Protein AF-A0A528B0J5-F1 (afdb_monomer)

Foldseek 3Di:
DDDPPPVVVVPVVVVVPPPPDPPPVPPPPPVQDWDWDADPVGDIDIDGDDPPDPDDDDDDKDQAFQLNADPPRGPPRVVVQVVVQQADPVGHGCRVVCVQVVVPHDDDDDGDNGMD

Nearest PDB structures (foldseek):
  8ab7-assembly1_A  TM=7.917E-01  e=1.579E-03  Yarrowia lipolytica
  1hr6-assembly4_H  TM=8.157E-01  e=8.982E-03  Saccharomyces cerevisiae
  1hr8-assembly2_D  TM=8.191E-01  e=8.982E-03  Saccharomyces cerevisiae
  8bq5-assembly1_AB  TM=6.334E-01  e=1.688E-03  Arabidopsis thaliana
  8e73-assembly1_A  TM=6.457E-01  e=1.255E-02  Vigna radiata

Structure (mmCIF, N/CA/C/O backbone):
data_AF-A0A528B0J5-F1
#
_entry.id   AF-A0A528B0J5-F1
#
loop_
_atom_site.group_PDB
_atom_site.id
_atom_site.type_symbol
_atom_site.label_atom_id
_atom_site.label_alt_id
_atom_site.label_comp_id
_atom_site.label_asym_id
_atom_site.label_entity_id
_atom_site.label_seq_id
_atom_site.pdbx_PDB_ins_code
_atom_site.Cartn_x
_atom_site.Cartn_y
_atom_site.Cartn_z
_atom_site.occupancy
_atom_site.B_iso_or_equiv
_atom_site.auth_seq_id
_atom_site.auth_comp_id
_atom_site.auth_asym_id
_atom_site.auth_atom_id
_atom_site.pdbx_PDB_model_num
ATOM 1 N N . MET A 1 1 ? 55.342 -8.872 -63.011 1.00 51.81 1 MET A N 1
ATOM 2 C CA . MET A 1 1 ? 54.715 -9.612 -61.894 1.00 51.81 1 MET A CA 1
ATOM 3 C C . MET A 1 1 ? 54.416 -8.634 -60.762 1.00 51.81 1 MET A C 1
ATOM 5 O O . MET A 1 1 ? 55.229 -8.544 -59.866 1.00 51.81 1 MET A O 1
ATOM 9 N N . THR A 1 2 ? 53.307 -7.885 -60.812 1.00 53.09 2 THR A N 1
ATOM 10 C CA . THR A 1 2 ? 52.774 -7.085 -59.680 1.00 53.09 2 THR A CA 1
ATOM 11 C C . THR A 1 2 ? 51.411 -6.491 -60.078 1.00 53.09 2 THR A C 1
ATOM 13 O O . THR A 1 2 ? 51.323 -5.328 -60.448 1.00 53.09 2 THR A O 1
ATOM 16 N N . SER A 1 3 ? 50.326 -7.276 -60.071 1.00 58.66 3 SER A N 1
ATOM 17 C CA . SER A 1 3 ? 48.971 -6.683 -60.179 1.00 58.66 3 SER A CA 1
ATOM 18 C C . SER A 1 3 ? 47.864 -7.426 -59.419 1.00 58.66 3 SER A C 1
ATOM 20 O O . SER A 1 3 ? 46.697 -7.064 -59.536 1.00 58.66 3 SER A O 1
ATOM 22 N N . GLN A 1 4 ? 48.191 -8.446 -58.618 1.00 56.28 4 GLN A N 1
ATOM 23 C CA . GLN A 1 4 ? 47.181 -9.182 -57.839 1.00 56.28 4 GLN A CA 1
ATOM 24 C C . GLN A 1 4 ? 46.901 -8.589 -56.444 1.00 56.28 4 GLN A C 1
ATOM 26 O O . GLN A 1 4 ? 45.993 -9.050 -55.763 1.00 56.28 4 GLN A O 1
ATOM 31 N N . ALA A 1 5 ? 47.637 -7.562 -56.004 1.00 55.06 5 ALA A N 1
ATOM 32 C CA . ALA A 1 5 ? 47.558 -7.061 -54.626 1.00 55.06 5 ALA A CA 1
ATOM 33 C C . ALA A 1 5 ? 46.565 -5.900 -54.397 1.00 55.06 5 ALA A C 1
ATOM 35 O O . ALA A 1 5 ? 46.320 -5.538 -53.247 1.00 55.06 5 ALA A O 1
ATOM 36 N N . GLU A 1 6 ? 45.976 -5.319 -55.447 1.00 51.50 6 GLU A N 1
ATOM 37 C CA . GLU A 1 6 ? 45.105 -4.137 -55.294 1.00 51.50 6 GLU A CA 1
ATOM 38 C C . GLU A 1 6 ? 43.623 -4.490 -55.095 1.00 51.50 6 GLU A C 1
ATOM 40 O O . GLU A 1 6 ? 42.893 -3.764 -54.423 1.00 51.50 6 GLU A O 1
ATOM 45 N N . TRP A 1 7 ? 43.186 -5.658 -55.572 1.00 50.44 7 TRP A N 1
ATOM 46 C CA . TRP A 1 7 ? 41.780 -6.075 -55.502 1.00 50.44 7 TRP A CA 1
ATOM 47 C C . TRP A 1 7 ? 41.337 -6.520 -54.101 1.00 50.44 7 TRP A C 1
ATOM 49 O O . TRP A 1 7 ? 40.167 -6.374 -53.762 1.00 50.44 7 TRP A O 1
ATOM 59 N N . LEU A 1 8 ? 42.264 -6.991 -53.258 1.00 48.38 8 LEU A N 1
ATOM 60 C CA . LEU A 1 8 ? 41.983 -7.423 -51.878 1.00 48.38 8 LEU A CA 1
ATOM 61 C C . LEU A 1 8 ? 41.872 -6.259 -50.879 1.00 48.38 8 LEU A C 1
ATOM 63 O O . LEU A 1 8 ? 41.302 -6.426 -49.803 1.00 48.38 8 LEU A O 1
ATOM 67 N N . ARG A 1 9 ? 42.387 -5.069 -51.221 1.00 50.72 9 ARG A N 1
ATOM 68 C CA . ARG A 1 9 ? 42.286 -3.874 -50.361 1.00 50.72 9 ARG A CA 1
ATOM 69 C C . ARG A 1 9 ? 40.958 -3.133 -50.534 1.00 50.72 9 ARG A C 1
ATOM 71 O O . ARG A 1 9 ? 40.486 -2.519 -49.583 1.00 50.72 9 ARG A O 1
ATOM 78 N N . GLY A 1 10 ? 40.334 -3.228 -51.711 1.00 47.47 10 GLY A N 1
ATOM 79 C CA . GLY A 1 10 ? 39.051 -2.576 -51.998 1.00 47.47 10 GLY A CA 1
ATOM 80 C C . GLY A 1 10 ? 37.838 -3.266 -51.363 1.00 47.47 10 GLY A C 1
ATOM 81 O O . GLY A 1 10 ? 36.880 -2.599 -50.982 1.00 47.47 10 GLY A O 1
ATOM 82 N N . THR A 1 11 ? 37.874 -4.591 -51.194 1.00 50.72 11 THR A N 1
ATOM 83 C CA . THR A 1 11 ? 36.711 -5.365 -50.716 1.00 50.72 11 THR A CA 1
ATOM 84 C C . THR A 1 11 ? 36.524 -5.308 -49.198 1.00 50.72 11 THR A C 1
ATOM 86 O O . THR A 1 11 ? 35.394 -5.361 -48.721 1.00 50.72 11 THR A O 1
ATOM 89 N N . LEU A 1 12 ? 37.606 -5.143 -48.428 1.00 47.09 12 LEU A N 1
ATOM 90 C CA . LEU A 1 12 ? 37.533 -5.060 -46.962 1.00 47.09 12 LEU A CA 1
ATOM 91 C C . LEU A 1 12 ? 37.011 -3.703 -46.460 1.00 47.09 12 LEU A C 1
ATOM 93 O O . LEU A 1 12 ? 36.394 -3.652 -45.399 1.00 47.09 12 LEU A O 1
ATOM 97 N N . LEU A 1 13 ? 37.185 -2.620 -47.227 1.00 46.53 13 LEU A N 1
ATOM 98 C CA . LEU A 1 13 ? 36.644 -1.304 -46.859 1.00 46.53 13 LEU A CA 1
ATOM 99 C C . LEU A 1 13 ? 35.140 -1.171 -47.150 1.00 46.53 13 LEU A C 1
ATOM 101 O O . LEU A 1 13 ? 34.442 -0.459 -46.434 1.00 46.53 13 LEU A O 1
ATOM 105 N N . ALA A 1 14 ? 34.627 -1.873 -48.165 1.00 47.28 14 ALA A N 1
ATOM 106 C CA . ALA A 1 14 ? 33.209 -1.819 -48.522 1.00 47.28 14 ALA A CA 1
ATOM 107 C C . ALA A 1 14 ? 32.312 -2.580 -47.526 1.00 47.28 14 ALA A C 1
ATOM 109 O O . ALA A 1 14 ? 31.165 -2.194 -47.316 1.00 47.28 14 ALA A O 1
ATOM 110 N N . LEU A 1 15 ? 32.834 -3.623 -46.867 1.00 46.59 15 LEU A N 1
ATOM 111 C CA . LEU A 1 15 ? 32.068 -4.405 -45.889 1.00 46.59 15 LEU A CA 1
ATOM 112 C C . LEU A 1 15 ? 32.012 -3.747 -44.498 1.00 46.59 15 LEU A C 1
ATOM 114 O O . LEU A 1 15 ? 31.082 -3.995 -43.736 1.00 46.59 15 LEU A O 1
ATOM 118 N N . ALA A 1 16 ? 32.967 -2.869 -44.174 1.00 48.84 16 ALA A N 1
ATOM 119 C CA . ALA A 1 16 ? 32.987 -2.143 -42.903 1.00 48.84 16 ALA A CA 1
ATOM 120 C C . ALA A 1 16 ? 31.979 -0.977 -42.847 1.00 48.84 16 ALA A C 1
ATOM 122 O O . ALA A 1 16 ? 31.666 -0.493 -41.762 1.00 48.84 16 ALA A O 1
ATOM 123 N N . LEU A 1 17 ? 31.442 -0.540 -43.993 1.00 47.97 17 LEU A N 1
ATOM 124 C CA . LEU A 1 17 ? 30.571 0.638 -44.072 1.00 47.97 17 LEU A CA 1
ATOM 125 C C . LEU A 1 17 ? 29.068 0.331 -43.931 1.00 47.97 17 LEU A C 1
ATOM 127 O O . LEU A 1 17 ? 28.257 1.250 -43.930 1.00 47.97 17 LEU A O 1
ATOM 131 N N . VAL A 1 18 ? 28.675 -0.942 -43.800 1.00 52.81 18 VAL A N 1
ATOM 132 C CA . VAL A 1 18 ? 27.252 -1.343 -43.754 1.00 52.81 18 VAL A CA 1
ATOM 133 C C . VAL A 1 18 ? 26.721 -1.518 -42.320 1.00 52.81 18 VAL A C 1
ATOM 135 O O . VAL A 1 18 ? 25.514 -1.585 -42.117 1.00 52.81 18 VAL A O 1
ATOM 138 N N . MET A 1 19 ? 27.582 -1.515 -41.296 1.00 54.22 19 MET A N 1
ATOM 139 C CA . MET A 1 19 ? 27.173 -1.806 -39.907 1.00 54.22 19 MET A CA 1
ATOM 140 C C . MET A 1 19 ? 26.993 -0.566 -39.015 1.00 54.22 19 MET A C 1
ATOM 142 O O . MET A 1 19 ? 26.758 -0.702 -37.818 1.00 54.22 19 MET A O 1
ATOM 146 N N . THR A 1 20 ? 27.059 0.645 -39.572 1.00 56.09 20 THR A N 1
ATOM 147 C CA . THR A 1 20 ? 26.808 1.904 -38.845 1.00 56.09 20 THR A CA 1
ATOM 148 C C . THR A 1 20 ? 25.476 2.530 -39.251 1.00 56.09 20 THR A C 1
ATOM 150 O O . THR A 1 20 ? 25.394 3.726 -39.527 1.00 56.09 20 THR A O 1
ATOM 153 N N . GLY A 1 21 ? 24.416 1.725 -39.323 1.00 58.66 21 GLY A N 1
ATOM 154 C CA . GLY A 1 21 ? 23.073 2.286 -39.214 1.00 58.66 21 GLY A CA 1
ATOM 155 C C . GLY A 1 21 ? 22.906 2.834 -37.795 1.00 58.66 21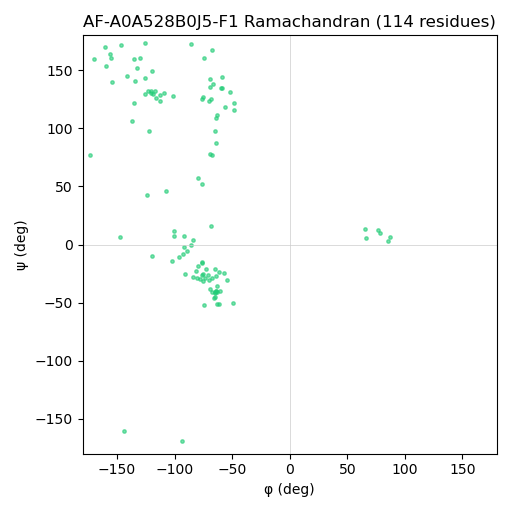 GLY A C 1
ATOM 156 O O . GLY A 1 21 ? 23.364 2.176 -36.855 1.00 58.66 21 GLY A O 1
ATOM 157 N N . PRO A 1 22 ? 22.299 4.016 -37.589 1.00 58.47 22 PRO A N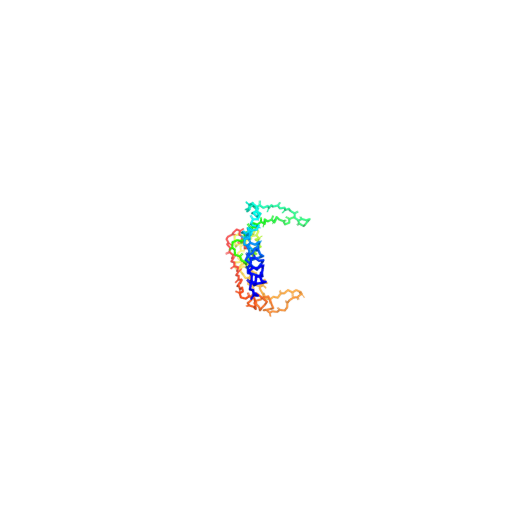 1
ATOM 158 C CA . PRO A 1 22 ? 21.908 4.398 -36.245 1.00 58.47 22 PRO A CA 1
ATOM 159 C C . PRO A 1 22 ? 21.001 3.284 -35.723 1.00 58.47 22 PRO A C 1
ATOM 161 O O . PRO A 1 22 ? 19.949 3.010 -36.302 1.00 58.47 22 PRO A O 1
ATOM 164 N N . VAL A 1 23 ? 21.418 2.619 -34.644 1.00 61.50 23 VAL A N 1
ATOM 165 C CA . VAL A 1 23 ? 20.477 1.905 -33.786 1.00 61.50 23 VAL A CA 1
ATOM 166 C C . VAL A 1 23 ? 19.600 3.003 -33.207 1.00 61.50 23 VAL A C 1
ATOM 168 O O . VAL A 1 23 ? 19.912 3.601 -32.180 1.00 61.50 23 VAL A O 1
ATOM 171 N N . LEU A 1 24 ? 18.542 3.356 -33.933 1.00 55.78 24 LEU A N 1
ATOM 172 C CA . LEU A 1 24 ? 17.424 4.061 -33.349 1.00 55.78 24 LEU A CA 1
ATOM 173 C C . LEU A 1 24 ? 16.857 3.057 -32.358 1.00 55.78 24 LEU A C 1
ATOM 175 O O . LEU A 1 24 ? 16.171 2.115 -32.746 1.00 55.78 24 LEU A O 1
ATOM 179 N N . ALA A 1 25 ? 17.239 3.206 -31.089 1.00 56.78 25 ALA A N 1
ATOM 180 C CA . ALA A 1 25 ? 16.478 2.618 -30.011 1.00 56.78 25 ALA A CA 1
ATOM 181 C C . ALA A 1 25 ? 15.027 3.003 -30.293 1.00 56.78 25 ALA A C 1
ATOM 183 O O . ALA A 1 25 ? 14.704 4.192 -30.368 1.00 56.78 25 ALA A O 1
ATOM 184 N N . GLU A 1 26 ? 14.190 2.007 -30.562 1.00 50.00 26 GLU A N 1
ATOM 185 C CA . GLU A 1 26 ? 12.766 2.209 -30.729 1.00 50.00 26 GLU A CA 1
ATOM 186 C C . GLU A 1 26 ? 12.215 2.561 -29.344 1.00 50.00 26 GLU A C 1
ATOM 188 O O . GLU A 1 26 ? 11.648 1.737 -28.637 1.00 50.00 26 GLU A O 1
ATOM 193 N N . ASN A 1 27 ? 12.430 3.812 -28.930 1.00 56.19 27 ASN A N 1
ATOM 194 C CA . ASN A 1 27 ? 11.632 4.469 -27.916 1.00 56.19 27 ASN A CA 1
ATOM 195 C C . ASN A 1 27 ? 10.257 4.644 -28.546 1.00 56.19 27 ASN A C 1
ATOM 197 O O . ASN A 1 27 ? 9.918 5.726 -29.019 1.00 56.19 27 ASN A O 1
ATOM 201 N N . ARG A 1 28 ? 9.477 3.563 -28.608 1.00 54.38 28 ARG A N 1
ATOM 202 C CA . ARG A 1 28 ? 8.030 3.699 -28.610 1.00 54.38 28 ARG A CA 1
ATOM 203 C C . ARG A 1 28 ? 7.706 4.298 -27.251 1.00 54.38 28 ARG A C 1
ATOM 205 O O . ARG A 1 28 ? 7.878 3.599 -26.252 1.00 54.38 28 ARG A O 1
ATOM 212 N N . PRO A 1 29 ? 7.297 5.573 -27.173 1.00 54.69 29 PRO A N 1
ATOM 213 C CA . PRO A 1 29 ? 6.624 6.002 -25.977 1.00 54.69 29 PRO A CA 1
ATOM 214 C C . PRO A 1 29 ? 5.352 5.154 -25.969 1.00 54.69 29 PRO A C 1
ATOM 216 O O . PRO A 1 29 ? 4.485 5.329 -26.825 1.00 54.69 29 PRO A O 1
ATOM 219 N N . ASP A 1 30 ? 5.239 4.224 -25.023 1.00 59.25 30 ASP A N 1
ATOM 220 C CA . ASP A 1 30 ? 3.956 4.170 -24.337 1.00 59.25 30 ASP A CA 1
ATOM 221 C C . ASP A 1 30 ? 3.692 5.630 -23.956 1.00 59.25 30 ASP A C 1
ATOM 223 O O . ASP A 1 30 ? 4.599 6.288 -23.433 1.00 59.25 30 ASP A O 1
ATOM 227 N N . ASP A 1 31 ? 2.584 6.218 -24.395 1.00 61.84 31 ASP A N 1
ATOM 228 C CA . ASP A 1 31 ? 2.416 7.678 -24.462 1.00 61.84 31 ASP A CA 1
ATOM 229 C C . ASP A 1 31 ? 2.348 8.350 -23.075 1.00 61.84 31 ASP A C 1
ATOM 231 O O . ASP A 1 31 ? 1.957 9.512 -22.949 1.00 61.84 31 ASP A O 1
ATOM 235 N N . GLY A 1 32 ? 2.769 7.623 -22.034 1.00 67.88 32 GLY A N 1
ATOM 236 C CA . GLY A 1 32 ? 2.829 8.021 -20.640 1.00 67.88 32 GLY A CA 1
ATOM 237 C C . GLY A 1 32 ? 1.442 8.269 -20.077 1.00 67.88 32 GLY A C 1
ATOM 238 O O . GLY A 1 32 ? 1.309 8.913 -19.036 1.00 67.88 32 GLY A O 1
ATOM 239 N N . LYS A 1 33 ? 0.392 7.837 -20.785 1.00 84.38 33 LYS A N 1
ATOM 240 C CA . LYS A 1 33 ? -0.974 8.097 -20.371 1.00 84.38 33 LYS A CA 1
ATOM 241 C C . LYS A 1 33 ? -1.324 7.181 -19.218 1.00 84.38 33 LYS A C 1
ATOM 243 O O . LYS A 1 33 ? -1.201 5.962 -19.300 1.00 84.38 33 LYS A O 1
ATOM 248 N N . ALA A 1 34 ? -1.803 7.802 -18.147 1.00 93.81 34 ALA A N 1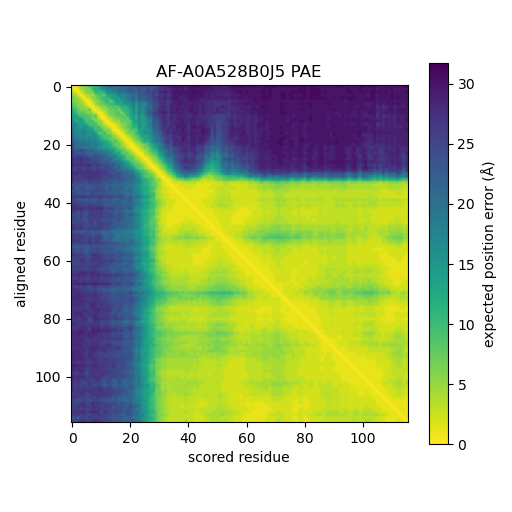
ATOM 249 C CA . ALA A 1 34 ? -2.467 7.078 -17.085 1.00 93.81 34 ALA A CA 1
ATOM 250 C C . ALA A 1 34 ? -3.679 6.338 -17.669 1.00 93.81 34 ALA A C 1
ATOM 252 O O . ALA A 1 34 ? -4.451 6.910 -18.442 1.00 93.81 34 ALA A O 1
ATOM 253 N N . THR A 1 35 ? -3.826 5.076 -17.292 1.00 95.88 35 THR A N 1
ATOM 254 C CA . THR A 1 35 ? -5.007 4.263 -17.582 1.00 95.88 35 THR A CA 1
ATOM 255 C C . THR A 1 35 ? -5.631 3.823 -16.272 1.00 95.88 35 THR A C 1
ATOM 257 O O . THR A 1 35 ? -4.929 3.647 -15.275 1.00 95.88 35 THR A O 1
ATOM 260 N N . ASP A 1 36 ? -6.946 3.656 -16.266 1.00 96.94 36 ASP A N 1
ATOM 261 C CA . ASP A 1 36 ? -7.688 3.194 -15.106 1.00 96.94 36 ASP A CA 1
ATOM 262 C C . ASP A 1 36 ? -8.667 2.080 -15.477 1.00 96.94 36 ASP A C 1
ATOM 264 O O . ASP A 1 36 ? -9.120 1.964 -16.618 1.00 96.94 36 ASP A O 1
ATOM 268 N N . PHE A 1 37 ? -8.941 1.214 -14.507 1.00 98.00 37 PHE A N 1
ATOM 269 C CA . PHE A 1 37 ? -9.948 0.167 -14.608 1.00 98.00 37 PHE A CA 1
ATOM 270 C C . PHE A 1 37 ? -10.428 -0.247 -13.217 1.00 98.00 37 PHE A C 1
ATOM 272 O O . PHE A 1 37 ? -9.792 0.036 -12.201 1.00 98.00 37 PHE A O 1
ATOM 279 N N . VAL A 1 38 ? -11.564 -0.941 -13.176 1.00 98.56 38 VAL A N 1
ATOM 280 C CA . VAL A 1 38 ? -12.146 -1.482 -11.945 1.00 98.56 38 VAL A CA 1
ATOM 281 C C . VAL A 1 38 ? -12.082 -3.003 -12.000 1.00 98.56 38 VAL A C 1
ATOM 283 O O . VAL A 1 38 ? -12.486 -3.609 -12.991 1.00 98.56 38 VAL A O 1
ATOM 286 N N . LEU A 1 39 ? -11.551 -3.615 -10.945 1.00 98.31 39 LEU A N 1
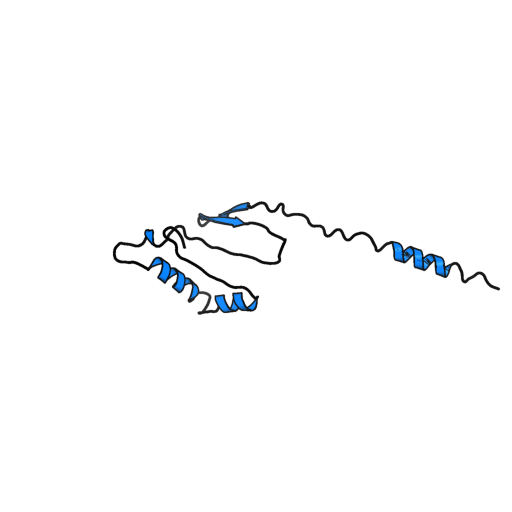ATOM 287 C CA . LEU A 1 39 ? -11.539 -5.067 -10.777 1.00 98.31 39 LEU A CA 1
ATOM 288 C C . LEU A 1 39 ? -12.936 -5.590 -10.408 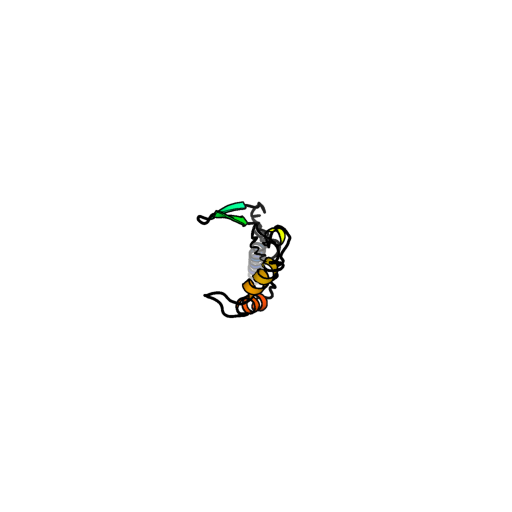1.00 98.31 39 LEU A C 1
ATOM 290 O O . LEU A 1 39 ? -13.751 -4.862 -9.847 1.00 98.31 39 LEU A O 1
ATOM 294 N N . ASP A 1 40 ? -13.186 -6.887 -10.605 1.00 98.50 40 ASP A N 1
ATOM 295 C CA . ASP A 1 40 ? -14.469 -7.526 -10.253 1.00 98.50 40 ASP A CA 1
ATOM 296 C C . ASP A 1 40 ? -14.851 -7.367 -8.767 1.00 98.50 40 ASP A C 1
ATOM 298 O O . ASP A 1 40 ? -16.027 -7.409 -8.410 1.00 98.50 40 ASP A O 1
ATOM 302 N N . ASN A 1 41 ? -13.864 -7.170 -7.885 1.00 97.88 41 ASN A N 1
ATOM 303 C CA . ASN A 1 41 ? -14.070 -6.917 -6.455 1.00 97.88 41 ASN A CA 1
ATOM 304 C C . ASN A 1 41 ? -14.346 -5.436 -6.115 1.00 97.88 41 ASN A C 1
ATOM 306 O O . ASN A 1 41 ? -14.441 -5.097 -4.936 1.00 97.88 41 ASN A O 1
ATOM 310 N N . GLY A 1 42 ? -14.448 -4.562 -7.119 1.00 97.94 42 GLY A N 1
ATOM 311 C CA . GLY A 1 42 ? -14.708 -3.130 -6.971 1.00 97.94 42 GLY A CA 1
ATOM 312 C C . GLY A 1 42 ? -13.472 -2.262 -6.718 1.00 97.94 42 GLY A C 1
ATOM 313 O O . GLY A 1 42 ? -13.623 -1.059 -6.527 1.00 97.94 42 GLY A O 1
ATOM 314 N N . MET A 1 43 ? -12.258 -2.826 -6.707 1.00 98.06 43 MET A N 1
ATOM 315 C CA . MET A 1 43 ? -11.031 -2.039 -6.546 1.00 98.06 43 MET A CA 1
ATOM 316 C C . MET A 1 43 ? -10.759 -1.193 -7.794 1.00 98.06 43 MET A C 1
ATOM 318 O O . MET A 1 43 ? -10.622 -1.726 -8.895 1.00 98.06 43 MET A O 1
ATOM 322 N N . GLU A 1 44 ? -10.646 0.118 -7.595 1.00 98.25 44 GLU A N 1
ATOM 323 C CA . GLU A 1 44 ? -10.185 1.083 -8.596 1.00 98.25 44 GLU A CA 1
ATOM 324 C C . GLU A 1 44 ? -8.659 0.970 -8.738 1.00 98.25 44 GLU A C 1
ATOM 326 O O . GLU A 1 44 ? -7.928 1.078 -7.751 1.00 98.25 44 GLU A O 1
ATOM 331 N N . VAL A 1 45 ? -8.172 0.748 -9.958 1.00 98.12 45 VAL A N 1
ATOM 332 C CA . VAL A 1 45 ? -6.744 0.618 -10.265 1.00 98.12 45 VAL A CA 1
ATOM 333 C C . VAL A 1 45 ? -6.354 1.688 -11.269 1.00 98.12 45 VAL A C 1
ATOM 335 O O . VAL A 1 45 ? -7.017 1.849 -12.288 1.00 98.12 45 VAL A O 1
ATOM 338 N N . VAL A 1 46 ? -5.251 2.384 -10.994 1.00 97.44 46 VAL A N 1
ATOM 339 C CA . VAL A 1 46 ? -4.634 3.349 -11.909 1.00 97.44 46 VAL A CA 1
ATOM 340 C C . VAL A 1 46 ? -3.221 2.878 -12.234 1.00 97.44 46 VAL A C 1
ATOM 342 O O . VAL A 1 46 ? -2.433 2.590 -11.333 1.00 97.44 46 VAL A O 1
ATOM 345 N N . VAL A 1 47 ? -2.892 2.816 -13.521 1.00 96.88 47 VAL A N 1
ATOM 346 C CA . VAL A 1 47 ? -1.569 2.445 -14.031 1.00 96.88 47 VAL A CA 1
ATOM 347 C C . VAL A 1 47 ? -0.974 3.638 -14.761 1.00 96.88 47 VAL A C 1
ATOM 349 O O . VAL A 1 47 ? -1.590 4.187 -15.672 1.00 96.88 47 VAL A O 1
ATOM 352 N N . ILE A 1 48 ? 0.238 4.031 -14.365 1.00 94.81 48 ILE A N 1
ATOM 353 C CA . ILE A 1 48 ? 0.970 5.165 -14.940 1.00 94.81 48 ILE A CA 1
ATOM 354 C C . ILE A 1 48 ? 2.316 4.647 -15.468 1.00 94.81 48 ILE A C 1
ATOM 356 O O . ILE A 1 48 ? 3.244 4.470 -14.675 1.00 94.81 48 ILE A O 1
ATOM 360 N N . PRO A 1 49 ? 2.439 4.366 -16.778 1.00 93.62 49 PRO A N 1
ATOM 361 C CA . PRO A 1 49 ? 3.698 3.926 -17.372 1.00 93.62 49 PRO A CA 1
ATOM 362 C C . PRO A 1 49 ? 4.750 5.046 -17.367 1.00 93.62 49 PRO A C 1
ATOM 364 O O . PRO A 1 49 ? 4.519 6.134 -17.896 1.00 93.62 49 PRO A O 1
ATOM 367 N N . ASP A 1 50 ? 5.928 4.775 -16.801 1.00 91.31 50 ASP A N 1
ATOM 368 C CA . ASP A 1 50 ? 7.100 5.655 -16.874 1.00 91.31 50 ASP A CA 1
ATOM 369 C C . ASP A 1 50 ? 8.364 4.834 -17.154 1.00 91.31 50 ASP A C 1
ATOM 371 O O . ASP A 1 50 ? 8.886 4.135 -16.288 1.00 91.31 50 ASP A O 1
ATOM 375 N N . HIS A 1 51 ? 8.870 4.925 -18.385 1.00 91.25 51 HIS A N 1
ATOM 376 C CA . HIS A 1 51 ? 10.037 4.165 -18.842 1.00 91.25 51 HIS A CA 1
ATOM 377 C C . HIS A 1 51 ? 11.371 4.902 -18.652 1.00 91.25 51 HIS A C 1
ATOM 379 O O . HIS A 1 51 ? 12.404 4.436 -19.135 1.00 91.25 51 HIS A O 1
ATOM 385 N N . ARG A 1 52 ? 11.387 6.057 -17.968 1.00 91.75 52 ARG A N 1
ATOM 386 C CA . ARG A 1 52 ? 12.620 6.839 -17.757 1.00 91.75 52 ARG A CA 1
ATOM 387 C C . ARG A 1 52 ? 13.589 6.175 -16.781 1.00 91.75 52 ARG A C 1
ATOM 389 O O . ARG A 1 52 ? 14.789 6.429 -16.858 1.00 91.75 52 ARG A O 1
ATOM 396 N N . ALA A 1 53 ? 13.083 5.347 -15.869 1.00 91.81 53 ALA A N 1
ATOM 397 C CA . ALA A 1 53 ? 13.882 4.598 -14.909 1.00 91.81 53 ALA A CA 1
ATOM 398 C C . ALA A 1 53 ? 13.303 3.186 -14.711 1.00 91.81 53 ALA A C 1
ATOM 400 O O . ALA A 1 53 ? 12.084 3.030 -14.705 1.00 91.81 53 ALA A O 1
ATOM 401 N N . PRO A 1 54 ? 14.143 2.156 -14.503 1.00 92.81 54 PRO A N 1
ATOM 402 C CA . PRO A 1 54 ? 13.691 0.791 -14.237 1.00 92.81 54 PRO A CA 1
ATOM 403 C C . PRO A 1 54 ? 13.261 0.631 -12.767 1.00 92.81 54 PRO A C 1
ATOM 405 O O . PRO A 1 54 ? 13.828 -0.168 -12.025 1.00 92.81 54 PRO A O 1
ATOM 408 N N . ILE A 1 55 ? 12.302 1.443 -12.323 1.00 94.19 55 ILE A N 1
ATOM 409 C CA . ILE A 1 55 ? 11.792 1.481 -10.947 1.00 94.19 55 ILE A CA 1
ATOM 410 C C . ILE A 1 55 ? 10.277 1.294 -10.996 1.00 94.19 55 ILE A C 1
ATOM 412 O O . ILE A 1 55 ? 9.614 1.807 -11.892 1.00 94.19 55 ILE A O 1
ATOM 416 N N . VAL A 1 56 ? 9.728 0.577 -10.015 1.00 95.75 56 VAL A N 1
ATOM 417 C CA . VAL A 1 56 ? 8.282 0.419 -9.838 1.00 95.75 56 VAL A CA 1
ATOM 418 C C . VAL A 1 56 ? 7.891 0.955 -8.468 1.00 95.75 56 VAL A C 1
ATOM 420 O O . VAL A 1 56 ? 8.477 0.566 -7.460 1.00 95.75 56 VAL A O 1
ATOM 423 N N . THR A 1 57 ? 6.866 1.804 -8.440 1.00 96.31 57 THR A N 1
ATOM 424 C CA . THR A 1 57 ? 6.182 2.220 -7.212 1.00 96.31 57 THR A CA 1
ATOM 425 C C . THR A 1 57 ? 4.800 1.587 -7.195 1.00 96.31 57 THR A C 1
ATOM 427 O O . THR A 1 57 ? 4.063 1.678 -8.173 1.00 96.31 57 THR A O 1
ATOM 430 N N . HIS A 1 58 ? 4.443 0.961 -6.077 1.00 96.38 58 HIS A N 1
ATOM 431 C CA . HIS A 1 58 ? 3.127 0.371 -5.860 1.00 96.38 58 HIS A CA 1
ATOM 432 C C . HIS A 1 58 ? 2.505 0.975 -4.604 1.00 96.38 58 HIS A C 1
ATOM 434 O O . HIS A 1 58 ? 3.162 1.050 -3.565 1.00 96.38 58 HIS A O 1
ATOM 440 N N . MET A 1 59 ? 1.246 1.395 -4.702 1.00 97.31 59 MET A N 1
ATOM 441 C CA . MET A 1 59 ? 0.496 2.005 -3.606 1.00 97.31 59 MET A CA 1
ATOM 442 C C . MET A 1 59 ? -0.892 1.377 -3.540 1.00 97.31 59 MET A C 1
ATOM 444 O O . MET A 1 59 ? -1.509 1.125 -4.572 1.00 97.31 59 MET A O 1
ATOM 448 N N . VAL A 1 60 ? -1.377 1.147 -2.324 1.00 97.19 60 VAL A N 1
ATOM 449 C CA . VAL A 1 60 ? -2.756 0.739 -2.044 1.00 97.19 60 VAL A CA 1
ATOM 450 C C . VAL A 1 60 ? -3.301 1.745 -1.052 1.00 97.19 60 VAL A C 1
ATOM 452 O O . VAL A 1 60 ? -2.648 1.998 -0.047 1.00 97.19 60 VAL A O 1
ATOM 455 N N . TRP A 1 61 ? -4.473 2.294 -1.351 1.00 97.50 61 TRP A N 1
ATOM 456 C CA . TRP A 1 61 ? -5.131 3.293 -0.522 1.00 97.50 61 TRP A CA 1
ATOM 457 C C . TRP A 1 61 ? -6.451 2.751 -0.007 1.00 97.50 61 TRP A C 1
ATOM 459 O O . TRP A 1 61 ? -7.271 2.249 -0.782 1.00 97.50 61 TRP A O 1
ATOM 469 N N . TYR A 1 62 ? -6.682 2.910 1.287 1.00 97.06 62 TYR A N 1
ATOM 470 C CA . TYR A 1 62 ? -7.973 2.657 1.900 1.00 97.06 62 TYR A CA 1
ATOM 471 C C . TYR A 1 62 ? -8.675 3.993 2.124 1.00 97.06 62 TYR A C 1
ATOM 473 O O . TYR A 1 62 ? -8.111 4.904 2.720 1.00 97.06 62 TYR A O 1
ATOM 481 N N . LYS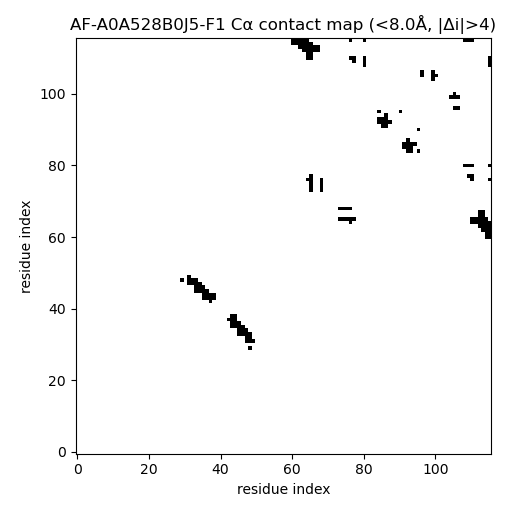 A 1 63 ? -9.923 4.115 1.653 1.00 96.75 63 LYS A N 1
ATOM 482 C CA . LYS A 1 63 ? -10.782 5.300 1.854 1.00 96.75 63 LYS A CA 1
ATOM 483 C C . LYS A 1 63 ? -11.355 5.316 3.288 1.00 96.75 63 LYS A C 1
ATOM 485 O O . LYS A 1 63 ? -12.570 5.316 3.464 1.00 96.75 63 LYS A O 1
ATOM 490 N N . ILE A 1 64 ? -10.478 5.193 4.283 1.00 96.31 64 ILE A N 1
ATOM 491 C CA . ILE A 1 64 ? -10.766 5.220 5.721 1.00 96.31 64 ILE A CA 1
ATOM 492 C C . ILE A 1 64 ? -9.508 5.677 6.464 1.00 96.31 64 ILE A C 1
ATOM 494 O O . ILE A 1 64 ? -8.409 5.247 6.118 1.00 96.31 64 ILE A O 1
ATOM 498 N N . GLY A 1 65 ? -9.654 6.513 7.486 1.00 96.88 65 GLY A N 1
ATOM 499 C CA . GLY A 1 65 ? -8.529 6.983 8.292 1.00 96.88 65 GLY A CA 1
ATOM 500 C C . GLY A 1 65 ? -8.880 7.159 9.766 1.00 96.88 65 GLY A C 1
ATOM 501 O O . GLY A 1 65 ? -9.850 6.605 10.283 1.00 96.88 65 GLY A O 1
ATOM 502 N N . SER A 1 66 ? -8.066 7.940 10.474 1.00 97.12 66 SER A N 1
ATOM 503 C CA . SER A 1 66 ? -8.253 8.185 11.912 1.00 97.12 66 SER A CA 1
ATOM 504 C C . SER A 1 66 ? -9.541 8.947 12.262 1.00 97.12 66 SER A C 1
ATOM 506 O O . SER A 1 66 ? -10.010 8.848 13.394 1.00 97.12 66 SER A O 1
ATOM 508 N N . ALA A 1 67 ? -10.150 9.681 11.323 1.00 96.25 67 ALA A N 1
ATOM 509 C CA . ALA A 1 67 ? -11.418 10.378 11.558 1.00 96.25 67 ALA A CA 1
ATOM 510 C C . ALA A 1 67 ? -12.620 9.422 11.636 1.00 96.25 67 ALA A C 1
ATOM 512 O O . ALA A 1 67 ? -13.640 9.777 12.226 1.00 96.25 67 ALA A O 1
ATOM 513 N N . ASP A 1 68 ? -12.491 8.213 11.086 1.00 96.38 68 ASP A N 1
ATOM 514 C CA . ASP A 1 68 ? -13.531 7.182 11.099 1.00 96.38 68 ASP A CA 1
ATOM 515 C C . ASP A 1 68 ? -13.510 6.332 12.384 1.00 96.38 68 ASP A C 1
ATOM 517 O O . ASP A 1 68 ? -14.321 5.418 12.563 1.00 96.38 68 ASP A O 1
ATOM 521 N N . GLU A 1 69 ? -12.582 6.609 13.303 1.00 96.12 69 GLU A N 1
ATOM 522 C CA . GLU A 1 69 ? -12.456 5.870 14.554 1.00 96.12 69 GLU A CA 1
ATOM 523 C C . GLU A 1 69 ? -13.641 6.144 15.499 1.00 96.12 69 GLU A C 1
ATOM 525 O O . GLU A 1 69 ? -14.018 7.299 15.729 1.00 96.12 69 GLU A O 1
ATOM 530 N N . PRO A 1 70 ? -14.220 5.103 16.134 1.00 94.94 70 PRO A N 1
ATOM 531 C CA . PRO A 1 70 ? -15.269 5.304 17.122 1.00 94.94 70 PRO A CA 1
ATOM 532 C C . PRO A 1 70 ? -14.790 6.181 18.293 1.00 94.94 70 PRO A C 1
ATOM 534 O O . PRO A 1 70 ? -13.654 6.027 18.761 1.00 94.94 70 PRO A O 1
ATOM 537 N N . PRO A 1 71 ? -15.656 7.040 18.860 1.00 94.56 71 PRO A N 1
ATOM 538 C CA . PRO A 1 71 ? -15.312 7.823 20.039 1.00 94.56 71 PRO A CA 1
ATOM 539 C C . PRO A 1 71 ? -14.764 6.952 21.180 1.00 94.56 71 PRO A C 1
ATOM 541 O O . PRO A 1 71 ? -15.344 5.926 21.542 1.00 94.56 71 PRO A O 1
ATOM 544 N N . GLY A 1 72 ? -13.631 7.363 21.753 1.00 94.81 72 GLY A N 1
ATOM 545 C CA . GLY A 1 72 ? -12.952 6.620 22.822 1.00 94.81 72 GLY A CA 1
ATOM 546 C C . GLY A 1 72 ? -12.134 5.408 22.352 1.00 94.81 72 GLY A C 1
ATOM 547 O O . GLY A 1 72 ? -11.688 4.622 23.189 1.00 94.81 72 GLY A O 1
ATOM 548 N N . LYS A 1 73 ? -11.928 5.241 21.039 1.00 94.06 73 LYS A N 1
ATOM 549 C CA . LYS A 1 73 ? -11.131 4.166 20.426 1.00 94.06 73 LYS A CA 1
ATOM 550 C C . LYS A 1 73 ? -10.017 4.710 19.523 1.00 94.06 73 LYS A C 1
ATOM 552 O O . LYS A 1 73 ? -9.789 4.192 18.436 1.00 94.06 73 LYS A O 1
ATOM 557 N N . SER A 1 74 ? -9.333 5.751 19.991 1.00 93.94 74 SER A N 1
ATOM 558 C CA . SER A 1 74 ? -8.331 6.462 19.197 1.00 93.94 74 SER A CA 1
ATOM 559 C C . SER A 1 74 ? -7.066 5.643 18.920 1.00 93.94 74 SER A C 1
ATOM 561 O O . SER A 1 74 ? -6.572 4.938 19.804 1.00 93.94 74 SER A O 1
ATOM 563 N N . GLY A 1 75 ? -6.510 5.799 17.720 1.00 95.25 75 GLY A N 1
ATOM 564 C CA . GLY A 1 75 ? -5.245 5.207 17.283 1.00 95.25 75 GLY A CA 1
ATOM 565 C C . GLY A 1 75 ? -5.361 3.800 16.697 1.00 95.25 75 GLY A C 1
ATOM 566 O O . GLY A 1 75 ? -4.333 3.184 16.419 1.00 95.25 75 GLY A O 1
ATOM 567 N N . ILE A 1 76 ? -6.574 3.276 16.507 1.00 95.94 76 ILE A N 1
ATOM 568 C CA . ILE A 1 76 ? -6.797 1.950 15.919 1.00 95.94 76 ILE A CA 1
ATOM 569 C C . ILE A 1 76 ? -6.393 1.914 14.447 1.00 95.94 76 ILE A C 1
ATOM 571 O O . ILE A 1 76 ? -5.783 0.931 14.043 1.00 95.94 76 ILE A O 1
ATOM 575 N N . ALA A 1 77 ? -6.693 2.948 13.659 1.00 96.56 77 ALA A N 1
ATOM 576 C CA . ALA A 1 77 ? -6.347 3.000 12.241 1.00 96.56 77 ALA A CA 1
ATOM 577 C C . ALA A 1 77 ? -4.823 2.936 12.058 1.00 96.56 77 ALA A C 1
ATOM 579 O O . ALA A 1 77 ? -4.309 2.033 11.400 1.00 96.56 77 ALA A O 1
ATOM 580 N N . HIS A 1 78 ? -4.091 3.800 12.767 1.00 97.56 78 HIS A N 1
ATOM 581 C CA . HIS A 1 78 ? -2.628 3.789 12.753 1.00 97.56 78 HIS A CA 1
ATOM 582 C C . HIS A 1 78 ? -2.062 2.491 13.349 1.00 97.56 78 HIS A C 1
ATOM 584 O O . HIS A 1 78 ? -1.121 1.918 12.816 1.00 97.56 78 HIS A O 1
ATOM 590 N N . PHE A 1 79 ? -2.639 1.955 14.426 1.00 96.06 79 PHE A N 1
ATOM 591 C CA . PHE A 1 79 ? -2.182 0.669 14.958 1.00 96.06 79 PHE A CA 1
ATOM 592 C C . PHE A 1 79 ? -2.385 -0.476 13.954 1.00 96.06 79 PHE A C 1
ATOM 594 O O . PHE A 1 79 ? -1.507 -1.326 13.803 1.00 96.06 79 PHE A O 1
ATOM 601 N N . PHE A 1 80 ? -3.515 -0.488 13.247 1.00 95.00 80 PHE A N 1
ATOM 602 C CA . PHE A 1 80 ? -3.815 -1.478 12.221 1.00 95.00 80 PHE A CA 1
ATOM 603 C C . PHE A 1 80 ? -2.850 -1.378 11.034 1.00 95.00 80 PHE A C 1
ATOM 605 O O . PHE A 1 80 ? -2.346 -2.412 10.603 1.00 95.00 80 PHE A O 1
ATOM 612 N N . GLU A 1 81 ? -2.506 -0.166 10.585 1.00 96.62 81 GLU A N 1
ATOM 613 C CA . GLU A 1 81 ? -1.458 0.081 9.581 1.00 96.62 81 GLU A CA 1
ATOM 614 C C . GLU A 1 81 ? -0.151 -0.653 9.939 1.00 96.62 81 GLU A C 1
ATOM 616 O O . GLU A 1 81 ? 0.359 -1.435 9.137 1.00 96.62 81 GLU A O 1
ATOM 621 N N . HIS A 1 82 ? 0.347 -0.511 11.176 1.00 95.38 82 HIS A N 1
ATOM 622 C CA . HIS A 1 82 ? 1.556 -1.225 11.628 1.00 95.38 82 HIS A CA 1
ATOM 623 C C . HIS A 1 82 ? 1.379 -2.748 11.644 1.00 95.38 82 HIS A C 1
ATOM 625 O O . HIS A 1 82 ? 2.317 -3.492 11.341 1.00 95.38 82 HIS A O 1
ATOM 631 N N . LEU A 1 83 ? 0.187 -3.245 11.989 1.00 94.25 83 LEU A N 1
ATOM 632 C CA . LEU A 1 83 ? -0.091 -4.683 11.988 1.00 94.25 83 LEU A CA 1
ATOM 633 C C . LEU A 1 83 ? -0.084 -5.283 10.579 1.00 94.25 83 LEU A C 1
ATOM 635 O O . LEU A 1 83 ? 0.286 -6.451 10.435 1.00 94.25 83 LEU A O 1
ATOM 639 N N . MET A 1 84 ? -0.421 -4.507 9.547 1.00 92.25 84 MET A N 1
ATOM 640 C CA . MET A 1 84 ? -0.414 -4.981 8.159 1.00 92.25 84 MET A CA 1
ATOM 641 C C . MET A 1 84 ? 0.987 -5.371 7.665 1.00 92.25 84 MET A C 1
ATOM 643 O O . MET A 1 84 ? 1.110 -6.278 6.843 1.00 92.25 84 MET A O 1
ATOM 647 N N . PHE A 1 85 ? 2.052 -4.781 8.218 1.00 90.81 85 PHE A N 1
ATOM 648 C CA . PHE A 1 85 ? 3.435 -5.184 7.926 1.00 90.81 85 PHE A CA 1
ATOM 649 C C . PHE A 1 85 ? 3.846 -6.478 8.636 1.00 90.81 85 PHE A C 1
ATOM 651 O O . PHE A 1 85 ? 4.871 -7.081 8.304 1.00 90.81 85 PHE A O 1
ATOM 658 N N . LYS A 1 86 ? 3.085 -6.922 9.646 1.00 91.38 86 LYS A N 1
ATOM 659 C CA . LYS A 1 86 ? 3.570 -7.957 10.553 1.00 91.38 86 LYS A CA 1
ATOM 660 C C . LYS A 1 86 ? 3.575 -9.337 9.927 1.00 91.38 86 LYS A C 1
ATOM 662 O O . LYS A 1 86 ? 4.592 -9.995 10.056 1.00 91.38 86 LYS A O 1
ATOM 667 N N . ALA A 1 87 ? 2.476 -9.808 9.345 1.00 94.62 87 ALA A N 1
ATOM 668 C CA . ALA A 1 87 ? 2.378 -11.112 8.686 1.00 94.62 87 ALA A CA 1
ATOM 669 C C . ALA A 1 87 ? 1.054 -11.227 7.922 1.00 94.62 87 ALA A C 1
ATOM 671 O O . ALA A 1 87 ? 0.076 -10.559 8.250 1.00 94.62 87 ALA A O 1
ATOM 672 N N . THR A 1 88 ? 1.000 -12.144 6.962 1.00 94.38 88 THR A N 1
ATOM 673 C CA . THR A 1 88 ? -0.242 -12.577 6.313 1.00 94.38 88 THR A CA 1
ATOM 674 C C . THR A 1 88 ? -0.362 -14.095 6.401 1.00 94.38 88 THR A C 1
ATOM 676 O O . THR A 1 88 ? 0.580 -14.780 6.798 1.00 94.38 88 THR A O 1
ATOM 679 N N . THR A 1 89 ? -1.498 -14.651 5.981 1.00 95.56 89 THR A N 1
ATOM 680 C CA . THR A 1 89 ? -1.678 -16.109 5.876 1.00 95.56 89 THR A CA 1
ATOM 681 C C . THR A 1 89 ? -0.591 -16.778 5.027 1.00 95.56 89 THR A C 1
ATOM 683 O O . THR A 1 89 ? -0.220 -17.916 5.300 1.00 95.56 89 THR A O 1
ATOM 686 N N . ASN A 1 90 ? -0.048 -16.064 4.034 1.00 95.81 90 ASN A N 1
ATOM 687 C CA . ASN A 1 90 ? 0.920 -16.602 3.075 1.00 95.81 90 ASN A CA 1
ATOM 688 C C . ASN A 1 90 ? 2.371 -16.186 3.368 1.00 95.81 90 ASN A C 1
ATOM 690 O O . ASN A 1 90 ? 3.298 -16.769 2.806 1.00 95.81 90 ASN A O 1
ATOM 694 N N . HIS A 1 91 ? 2.593 -15.189 4.230 1.00 95.19 91 HIS A N 1
ATOM 695 C CA . HIS A 1 91 ? 3.920 -14.636 4.495 1.00 95.19 91 HIS A CA 1
ATOM 696 C C . HIS A 1 91 ? 4.163 -14.426 5.989 1.00 95.19 91 HIS A C 1
ATOM 698 O O . HIS A 1 91 ? 3.467 -13.663 6.657 1.00 95.19 91 HIS A O 1
ATOM 704 N N . ALA A 1 92 ? 5.212 -15.076 6.496 1.00 96.50 92 ALA A N 1
ATOM 705 C CA . ALA A 1 92 ? 5.676 -14.903 7.865 1.00 96.50 92 ALA A CA 1
ATOM 706 C C . ALA A 1 92 ? 6.258 -13.501 8.105 1.00 96.50 92 ALA A C 1
ATOM 708 O O . ALA A 1 92 ? 6.584 -12.760 7.173 1.00 96.50 92 ALA A O 1
ATOM 709 N N . ALA A 1 93 ? 6.464 -13.166 9.377 1.00 95.75 93 ALA A N 1
ATOM 710 C CA . ALA A 1 93 ? 6.907 -11.835 9.747 1.00 95.75 93 ALA A CA 1
ATOM 711 C C . ALA A 1 93 ? 8.256 -11.411 9.154 1.00 95.75 93 ALA A C 1
ATOM 713 O O . ALA A 1 93 ? 9.235 -12.169 9.118 1.00 95.75 93 ALA A O 1
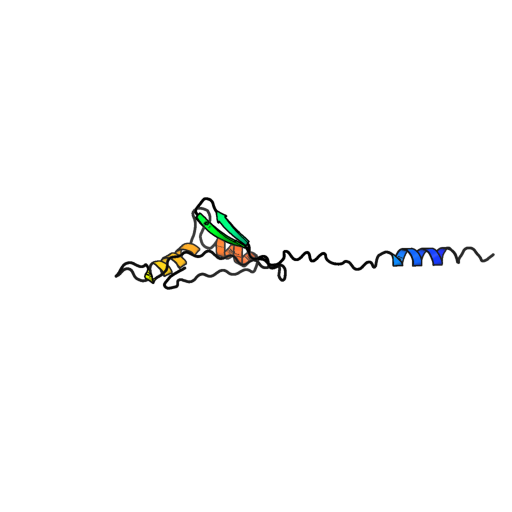ATOM 714 N N . GLY A 1 94 ? 8.277 -10.174 8.649 1.00 95.00 94 GLY A N 1
ATOM 715 C CA . GLY A 1 94 ? 9.411 -9.571 7.950 1.00 95.00 94 GLY A CA 1
ATOM 716 C C . GLY A 1 94 ? 9.754 -10.221 6.606 1.00 95.00 94 GLY A C 1
ATOM 717 O O . GLY A 1 94 ? 10.777 -9.876 6.021 1.00 95.00 94 GLY A O 1
ATOM 718 N N . ALA A 1 95 ? 8.968 -11.187 6.108 1.00 95.25 95 ALA A N 1
ATOM 719 C CA . ALA A 1 95 ? 9.221 -11.783 4.794 1.00 95.25 95 ALA A CA 1
ATOM 720 C C . ALA A 1 95 ? 9.074 -10.746 3.673 1.00 95.25 95 ALA A C 1
ATOM 722 O O . ALA A 1 95 ? 9.901 -10.721 2.765 1.00 95.25 95 ALA A O 1
ATOM 723 N N . PHE A 1 96 ? 8.075 -9.868 3.783 1.00 93.69 96 PHE A N 1
ATOM 724 C CA . PHE A 1 96 ? 7.853 -8.777 2.840 1.00 93.69 96 PHE A CA 1
ATOM 725 C C . PHE A 1 96 ? 9.027 -7.786 2.826 1.00 93.69 96 PHE A C 1
ATOM 727 O O . PHE A 1 96 ? 9.618 -7.559 1.774 1.00 93.69 96 PHE A O 1
ATOM 734 N N . ASP A 1 97 ? 9.453 -7.294 3.993 1.00 94.56 97 ASP A N 1
ATOM 735 C CA . ASP A 1 97 ? 10.570 -6.341 4.102 1.00 94.56 97 ASP A CA 1
ATOM 736 C C . ASP A 1 97 ? 11.883 -6.916 3.563 1.00 94.56 97 ASP A C 1
ATOM 738 O O . ASP A 1 97 ? 12.639 -6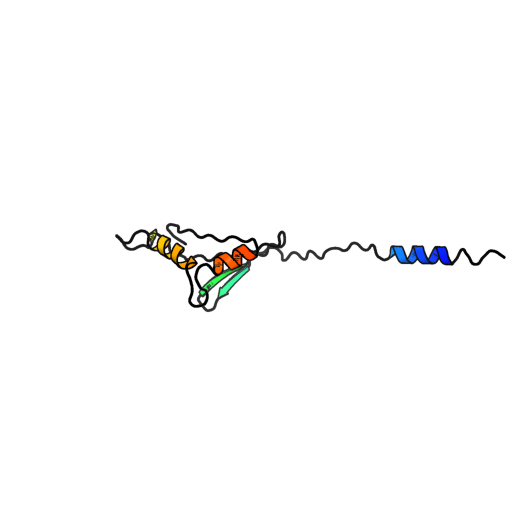.233 2.870 1.00 94.56 97 ASP A O 1
ATOM 742 N N . ARG A 1 98 ? 12.153 -8.201 3.828 1.00 96.31 98 ARG A N 1
ATOM 743 C CA . ARG A 1 98 ? 13.328 -8.887 3.274 1.00 96.31 98 ARG A CA 1
ATOM 744 C C . ARG A 1 98 ? 13.254 -9.006 1.755 1.00 96.31 98 ARG A C 1
ATOM 746 O O . ARG A 1 98 ? 14.268 -8.810 1.099 1.00 96.31 98 ARG A O 1
ATOM 753 N N . ALA A 1 99 ? 12.084 -9.313 1.198 1.00 95.56 99 ALA A N 1
ATOM 754 C CA . ALA A 1 99 ? 11.912 -9.418 -0.248 1.00 95.56 99 ALA A CA 1
ATOM 755 C C . ALA A 1 99 ? 12.133 -8.065 -0.945 1.00 95.56 99 ALA A C 1
ATOM 757 O O . ALA A 1 99 ? 12.863 -8.001 -1.930 1.00 95.56 99 ALA A O 1
ATOM 758 N N . VAL A 1 100 ? 11.563 -6.986 -0.398 1.00 96.12 100 VAL A N 1
ATOM 759 C CA . VAL A 1 100 ? 11.715 -5.622 -0.932 1.00 96.12 100 VAL A CA 1
ATOM 760 C C . VAL A 1 100 ? 13.164 -5.136 -0.815 1.00 96.12 100 VAL A C 1
ATOM 762 O O . VAL A 1 100 ? 13.736 -4.640 -1.783 1.00 96.12 100 VAL A O 1
ATOM 765 N N . SER A 1 101 ? 13.801 -5.325 0.341 1.00 97.00 101 SER A N 1
ATOM 766 C CA . SER A 1 101 ? 15.188 -4.883 0.546 1.00 97.00 101 SER A CA 1
ATOM 767 C C . SER A 1 101 ? 16.213 -5.706 -0.242 1.00 97.00 101 SER A C 1
ATOM 769 O O . SER A 1 101 ? 17.217 -5.151 -0.685 1.00 97.00 101 SER A O 1
ATOM 771 N N . ALA A 1 102 ? 15.960 -6.996 -0.495 1.00 98.00 102 ALA A N 1
ATOM 772 C CA . ALA A 1 102 ? 16.837 -7.843 -1.312 1.00 98.00 102 ALA A CA 1
ATOM 773 C C . ALA A 1 102 ? 16.980 -7.353 -2.765 1.00 98.00 102 ALA A C 1
ATOM 775 O O . ALA A 1 102 ? 17.986 -7.651 -3.407 1.00 98.00 102 ALA A O 1
ATOM 776 N N . ILE A 1 103 ? 16.006 -6.588 -3.270 1.00 96.69 103 ILE A N 1
ATOM 777 C CA . ILE A 1 103 ? 16.053 -5.950 -4.595 1.00 96.69 103 ILE A CA 1
ATOM 778 C C . ILE A 1 103 ? 16.438 -4.461 -4.530 1.00 96.69 103 ILE A C 1
ATOM 780 O O . ILE A 1 103 ? 16.311 -3.749 -5.522 1.00 96.69 103 ILE A O 1
ATOM 784 N N . GLY A 1 104 ? 16.902 -3.976 -3.372 1.00 97.00 104 GLY A N 1
ATOM 785 C CA . GLY A 1 104 ? 17.286 -2.576 -3.166 1.00 97.00 104 GLY A CA 1
ATOM 786 C C . GLY A 1 104 ? 16.111 -1.607 -2.999 1.00 97.00 104 GLY A C 1
ATOM 787 O O . GLY A 1 104 ? 16.314 -0.397 -3.071 1.00 97.00 104 GLY A O 1
ATOM 788 N N . GLY A 1 105 ? 14.894 -2.117 -2.792 1.00 97.19 105 GLY A N 1
ATOM 789 C CA . GLY A 1 105 ? 13.703 -1.306 -2.560 1.00 97.19 105 GLY A CA 1
ATOM 790 C C . GLY A 1 105 ? 13.513 -0.911 -1.095 1.00 97.19 105 GLY A C 1
ATOM 791 O O . GLY A 1 105 ? 14.181 -1.411 -0.187 1.00 97.19 105 GLY A O 1
ATOM 792 N N . SER A 1 106 ? 12.526 -0.050 -0.865 1.00 96.44 106 SER A N 1
ATOM 793 C CA . SER A 1 106 ? 11.996 0.292 0.455 1.00 96.44 106 SER A CA 1
ATOM 794 C C . SER A 1 106 ? 10.467 0.298 0.422 1.00 96.44 106 SER A C 1
ATOM 796 O O . SER A 1 106 ? 9.855 0.381 -0.643 1.00 96.44 106 SER A O 1
ATOM 798 N N . ASN A 1 107 ? 9.845 0.175 1.590 1.00 95.19 107 ASN A N 1
ATOM 799 C CA . ASN A 1 107 ? 8.404 0.300 1.764 1.00 95.19 107 ASN A CA 1
ATOM 800 C C . ASN A 1 107 ? 8.110 1.281 2.909 1.00 95.19 107 ASN A C 1
ATOM 802 O O . ASN A 1 107 ? 8.994 1.601 3.707 1.00 95.19 107 ASN A O 1
ATOM 806 N N . ASN A 1 108 ? 6.889 1.805 2.935 1.00 96.12 108 ASN A N 1
ATOM 807 C CA . ASN A 1 108 ? 6.376 2.625 4.024 1.00 96.12 108 ASN A CA 1
ATOM 808 C C . ASN A 1 108 ? 4.841 2.646 3.971 1.00 96.12 108 ASN A C 1
ATOM 810 O O . ASN A 1 108 ? 4.255 2.218 2.974 1.00 96.12 108 ASN A O 1
ATOM 814 N N . ALA A 1 109 ? 4.214 3.171 5.015 1.00 97.19 109 ALA A N 1
ATOM 815 C CA . ALA A 1 109 ? 2.799 3.515 5.056 1.00 97.19 109 ALA A CA 1
ATOM 816 C C . ALA A 1 109 ? 2.598 4.753 5.937 1.00 97.19 109 ALA A C 1
ATOM 818 O O . ALA A 1 109 ? 3.545 5.255 6.550 1.00 97.19 109 ALA A O 1
ATOM 819 N N . PHE A 1 110 ? 1.380 5.282 5.933 1.00 97.56 110 PHE A N 1
ATOM 820 C CA . PHE A 1 110 ? 0.969 6.316 6.867 1.00 97.56 110 PHE A CA 1
ATOM 821 C C . PHE A 1 110 ? -0.552 6.359 6.967 1.00 97.56 110 PHE A C 1
ATOM 823 O O . PHE A 1 110 ? -1.250 6.049 6.012 1.00 97.56 110 PHE A O 1
ATOM 830 N N . THR A 1 111 ? -1.056 6.823 8.104 1.00 98.25 111 THR A N 1
ATOM 831 C CA . THR A 1 111 ? -2.485 7.020 8.344 1.00 98.25 111 THR A CA 1
ATOM 832 C C . THR A 1 111 ? -2.789 8.508 8.477 1.00 98.25 111 THR A C 1
ATOM 834 O O . THR A 1 111 ? -2.225 9.199 9.329 1.00 98.25 111 THR A O 1
ATOM 837 N N . SER A 1 112 ? -3.695 8.993 7.633 1.00 97.75 112 SER A N 1
ATOM 838 C CA . SER A 1 112 ? -4.272 10.339 7.656 1.00 97.75 112 SER A CA 1
ATOM 839 C C . SER A 1 112 ? -5.592 10.351 8.449 1.00 97.75 112 SER A C 1
ATOM 841 O O . SER A 1 112 ? -5.950 9.411 9.167 1.00 97.75 112 SER A O 1
ATOM 843 N N . TYR A 1 113 ? -6.333 11.451 8.356 1.00 96.88 113 TYR A N 1
ATOM 844 C CA . TYR A 1 113 ? -7.706 11.546 8.843 1.00 96.88 113 TYR A CA 1
ATOM 845 C C . TYR A 1 113 ? -8.675 10.714 8.004 1.00 96.88 113 TYR A C 1
ATOM 847 O O . TYR A 1 113 ? -9.565 10.086 8.556 1.00 96.88 113 TYR A O 1
ATOM 855 N N . ASP A 1 114 ? -8.478 10.685 6.695 1.00 97.50 114 ASP A N 1
ATOM 856 C CA . ASP A 1 114 ? -9.448 10.252 5.689 1.00 97.50 114 ASP A CA 1
ATOM 857 C C . ASP A 1 114 ? -8.983 9.053 4.848 1.00 97.50 114 ASP A C 1
ATOM 859 O O . ASP A 1 114 ? -9.767 8.477 4.094 1.00 97.50 114 ASP A O 1
ATOM 863 N N . TYR A 1 115 ? -7.715 8.669 4.976 1.00 97.31 115 TYR A N 1
ATOM 864 C CA . TYR A 1 115 ? -7.146 7.519 4.286 1.00 97.31 115 TYR A CA 1
ATOM 865 C C . TYR A 1 115 ? -5.933 6.953 5.023 1.00 97.31 115 TYR A C 1
ATOM 867 O O . TYR A 1 115 ? -5.284 7.651 5.809 1.00 97.31 115 TYR A O 1
ATOM 875 N N . THR A 1 116 ? -5.612 5.707 4.698 1.00 97.00 116 THR A N 1
ATOM 876 C CA . THR A 1 116 ? -4.355 5.023 5.017 1.00 97.00 116 THR A CA 1
ATOM 877 C C . THR A 1 116 ? -3.791 4.426 3.735 1.00 97.00 116 THR A C 1
ATOM 879 O O . THR A 1 116 ? -4.597 3.895 2.930 1.00 97.00 116 THR A O 1
#

Secondary structure (DSSP, 8-state):
---SSSHHHHHHHHHTTSS---------------EEEE-TT--EEEE---TTSS--------S--GGGSPTT-TTHHHHHHHHHTT--S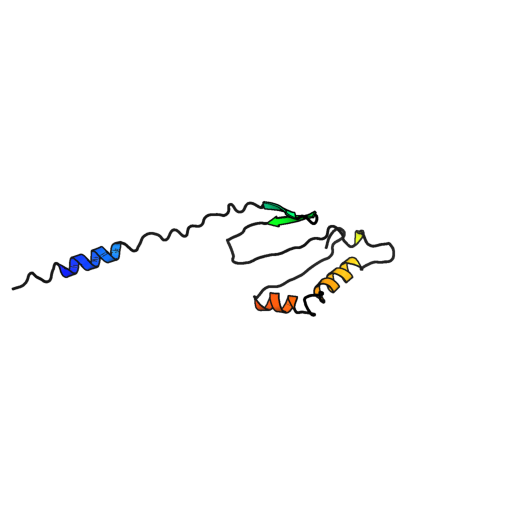S--TTHHHHHHHHTT--------SS--

Mean predicted aligned error: 12.28 Å

Radius of gyration: 29.05 Å; Cα contacts (8 Å, |Δi|>4): 90; chains: 1; bounding box: 70×28×85 Å

Sequence (116 aa):
MTSQAEWLRGTLLALALVMTGPVLAENRPDDGKATDFVLDNGMEVVVIPDHRAPIVTHMVWYKIGSADEPPGKSGIAHFFEHLMFKATTNHAAGAFDRAVSAIGGSNNAFTSYDYT

Solvent-accessible surface area (backbone atoms only — not comparable to full-atom values): 7735 Å² total; per-residue (Å²): 143,87,78,80,75,62,68,69,61,58,57,62,60,63,65,67,69,72,78,75,64,81,80,69,72,82,77,69,69,72,85,50,62,71,45,75,52,67,46,99,88,66,51,80,45,77,48,71,60,62,86,91,52,104,69,87,91,87,86,80,80,43,92,49,20,54,68,73,46,58,91,95,46,81,63,50,51,53,51,48,59,60,50,66,66,43,52,55,100,89,38,62,68,52,47,65,60,51,58,39,45,75,74,75,47,84,86,86,86,64,63,43,54,62,28,53

pLDDT: mean 84.12, std 19.08, range [46.53, 98.56]